Protein AF-A0A2Z6R7S1-F1 (afdb_monomer)

Foldseek 3Di:
DDKDKAFAADPDDPPPGTDIFIDDPPDDVVVVLVRCCVRVVVCVPPDDDDDDLPDDDPDVVVNCVRVVVVPD

Nearest PDB structures (foldseek):
  3q3j-assembly1_A  TM=6.873E-01  e=9.105E-01  Homo sapiens
  1lfd-assembly2_C  TM=8.032E-01  e=5.277E+00  Rattus norvegicus
  2hj1-assembly1_B  TM=5.574E-01  e=1.673E+00  Haemophilus influenzae 86-028NP

pLDDT: mean 77.21, std 15.01, range [41.22, 94.62]

Radius of gyration: 12.58 Å; Cα contacts (8 Å, |Δi|>4): 58; chains: 1; bounding box: 30×23×29 Å

Structure (mmCIF, N/CA/C/O backbone):
data_AF-A0A2Z6R7S1-F1
#
_entry.id   AF-A0A2Z6R7S1-F1
#
loop_
_atom_site.group_PDB
_atom_site.id
_atom_site.type_symbol
_atom_site.label_atom_id
_atom_site.label_alt_id
_atom_site.label_comp_id
_atom_site.label_asym_id
_atom_site.label_entity_id
_atom_site.label_seq_id
_atom_site.pdbx_PDB_ins_code
_atom_site.Cartn_x
_atom_site.Cartn_y
_atom_site.Cartn_z
_atom_site.occupancy
_atom_site.B_iso_or_equiv
_atom_site.auth_seq_id
_atom_site.auth_comp_id
_atom_site.auth_asym_id
_atom_site.auth_atom_id
_atom_site.pdbx_PDB_model_num
ATOM 1 N N . MET A 1 1 ? -19.934 0.034 7.860 1.00 64.38 1 MET A N 1
ATOM 2 C CA . MET A 1 1 ? -18.481 0.262 7.719 1.00 64.38 1 MET A CA 1
ATOM 3 C C . MET A 1 1 ? -18.222 0.540 6.254 1.00 64.38 1 MET A C 1
ATOM 5 O O . MET A 1 1 ? -18.802 -0.157 5.428 1.00 64.38 1 MET A O 1
ATOM 9 N N . SER A 1 2 ? -17.502 1.618 5.945 1.00 88.75 2 SER A N 1
ATOM 10 C CA . SER A 1 2 ? -17.196 2.007 4.564 1.00 88.75 2 SER A CA 1
ATOM 11 C C . SER A 1 2 ? -15.775 1.562 4.268 1.00 88.75 2 SER A C 1
ATOM 13 O O . SER A 1 2 ? -14.869 1.936 5.007 1.00 88.75 2 SER A O 1
ATOM 15 N N . TYR A 1 3 ? -15.588 0.751 3.235 1.00 90.75 3 TYR A N 1
ATOM 16 C CA . TYR A 1 3 ? -14.276 0.248 2.849 1.00 90.75 3 TYR A CA 1
ATOM 17 C C . TYR A 1 3 ? -13.770 1.007 1.632 1.00 90.75 3 TYR A C 1
ATOM 19 O O . TYR A 1 3 ? -14.537 1.327 0.724 1.00 90.75 3 TYR A O 1
ATOM 27 N N . ILE A 1 4 ? -12.473 1.286 1.626 1.00 90.38 4 ILE A N 1
ATOM 28 C CA . ILE A 1 4 ? -11.758 1.802 0.468 1.00 90.38 4 ILE A CA 1
ATOM 29 C C . ILE A 1 4 ? -10.782 0.736 -0.021 1.00 90.38 4 ILE A C 1
ATOM 31 O O . ILE A 1 4 ? -10.099 0.086 0.774 1.00 90.38 4 ILE A O 1
ATOM 35 N N . ARG A 1 5 ? -10.725 0.564 -1.343 1.00 91.12 5 ARG A N 1
ATOM 36 C CA . ARG A 1 5 ? -9.728 -0.265 -2.016 1.00 91.12 5 ARG A CA 1
ATOM 37 C C . ARG A 1 5 ? -8.683 0.642 -2.647 1.00 91.12 5 ARG A C 1
ATOM 39 O O . ARG A 1 5 ? -9.011 1.495 -3.466 1.00 91.12 5 ARG A O 1
ATOM 46 N N . LEU A 1 6 ? -7.435 0.459 -2.244 1.00 88.19 6 LEU A N 1
ATOM 47 C CA . LEU A 1 6 ? -6.288 1.223 -2.708 1.00 88.19 6 LEU A CA 1
ATOM 48 C C . LEU A 1 6 ? -5.431 0.335 -3.605 1.00 88.19 6 LEU A C 1
ATOM 50 O O . LEU A 1 6 ? -5.011 -0.741 -3.185 1.00 88.19 6 LEU A O 1
ATOM 54 N N . ASN A 1 7 ? -5.148 0.806 -4.818 1.00 85.50 7 ASN A N 1
ATOM 55 C CA . ASN A 1 7 ? -4.192 0.159 -5.708 1.00 85.50 7 ASN A CA 1
ATOM 56 C C . ASN A 1 7 ? -2.791 0.728 -5.438 1.00 85.50 7 ASN A C 1
ATOM 58 O O . ASN A 1 7 ? -2.470 1.848 -5.841 1.00 85.50 7 ASN A O 1
ATOM 62 N N . CYS A 1 8 ? -1.977 -0.015 -4.695 1.00 85.19 8 CYS A N 1
ATOM 63 C CA . CYS A 1 8 ? -0.671 0.425 -4.218 1.00 85.19 8 CYS A CA 1
ATOM 64 C C . CYS A 1 8 ? 0.451 -0.010 -5.166 1.00 85.19 8 CYS A C 1
ATOM 66 O O . CYS A 1 8 ? 0.388 -1.077 -5.770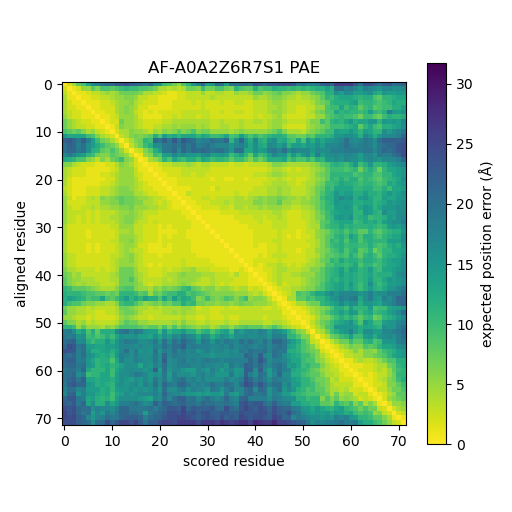 1.00 85.19 8 CYS A O 1
ATOM 68 N N . PHE A 1 9 ? 1.514 0.796 -5.251 1.00 82.94 9 PHE A N 1
ATOM 69 C CA . PHE A 1 9 ? 2.724 0.486 -6.014 1.00 82.94 9 PHE A CA 1
ATOM 70 C C . PHE A 1 9 ? 3.983 0.690 -5.163 1.00 82.94 9 PHE A C 1
ATOM 72 O O . PHE A 1 9 ? 4.180 1.759 -4.582 1.00 82.94 9 PHE A O 1
ATOM 79 N N . LEU A 1 10 ? 4.864 -0.312 -5.121 1.00 83.38 10 LEU A N 1
ATOM 80 C CA . LEU A 1 10 ? 6.169 -0.212 -4.462 1.00 83.38 10 LEU A CA 1
ATOM 81 C C . LEU A 1 10 ? 7.211 0.441 -5.390 1.00 83.38 10 LEU A C 1
ATOM 83 O O . LEU A 1 10 ? 7.491 -0.067 -6.472 1.00 83.38 10 LEU A O 1
ATOM 87 N N . ARG A 1 11 ? 7.837 1.544 -4.954 1.00 74.19 11 ARG A N 1
ATOM 88 C CA . ARG A 1 11 ? 8.725 2.391 -5.785 1.00 74.19 11 ARG A CA 1
ATOM 89 C C . ARG A 1 11 ? 10.105 1.789 -6.132 1.00 74.19 11 ARG A C 1
ATOM 91 O O . ARG A 1 11 ? 10.857 2.412 -6.873 1.00 74.19 11 ARG A O 1
ATOM 98 N N . SER A 1 12 ? 10.453 0.595 -5.657 1.00 71.69 12 SER A N 1
ATOM 99 C CA . SER A 1 12 ? 11.815 0.036 -5.773 1.00 71.69 12 SER A CA 1
ATOM 100 C C . SER A 1 12 ? 11.933 -1.329 -6.466 1.00 71.69 12 SER A C 1
ATOM 102 O O . SER A 1 12 ? 13.053 -1.767 -6.711 1.00 71.69 12 SER A O 1
ATOM 104 N N . GLY A 1 13 ? 10.838 -2.021 -6.792 1.00 58.47 13 GLY A N 1
ATOM 105 C CA . GLY A 1 13 ? 10.921 -3.401 -7.303 1.00 58.47 13 GLY A CA 1
ATOM 106 C C . GLY A 1 13 ? 10.772 -3.563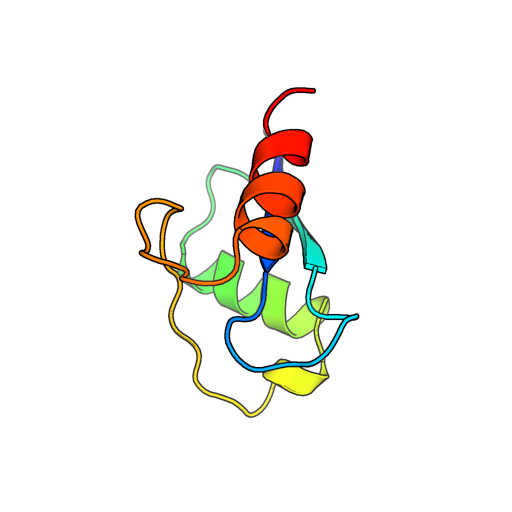 -8.825 1.00 58.47 13 GLY A C 1
ATOM 107 O O . GLY A 1 13 ? 10.465 -2.620 -9.556 1.00 58.47 13 GLY A O 1
ATOM 108 N N . THR A 1 14 ? 10.951 -4.789 -9.303 1.00 55.91 14 THR A N 1
ATOM 109 C CA . THR A 1 14 ? 10.588 -5.240 -10.656 1.00 55.91 14 THR A CA 1
ATOM 110 C C . THR A 1 14 ? 9.077 -5.525 -10.762 1.00 55.91 14 THR A C 1
ATOM 112 O O . THR A 1 14 ? 8.331 -5.288 -9.823 1.00 55.91 14 THR A O 1
ATOM 115 N N . VAL A 1 15 ? 8.608 -5.989 -11.928 1.00 52.84 15 VAL A N 1
ATOM 116 C CA . VAL A 1 15 ? 7.220 -6.036 -12.467 1.00 52.84 15 VAL A CA 1
ATOM 117 C C . VAL A 1 15 ? 6.076 -6.505 -11.518 1.00 52.84 15 VAL A C 1
ATOM 119 O O . VAL A 1 15 ? 4.914 -6.281 -11.833 1.00 52.84 15 VAL A O 1
ATOM 122 N N . ASN A 1 16 ? 6.349 -7.030 -10.317 1.00 62.84 16 ASN A N 1
ATOM 123 C CA . ASN A 1 16 ? 5.355 -7.456 -9.311 1.00 62.84 16 ASN A CA 1
ATOM 124 C C . ASN A 1 16 ? 5.134 -6.440 -8.160 1.00 62.84 16 ASN A C 1
ATOM 126 O O . ASN A 1 16 ? 4.964 -6.806 -6.994 1.00 62.84 16 ASN A O 1
ATOM 130 N N . ASN A 1 17 ? 5.152 -5.143 -8.458 1.00 77.19 17 ASN A N 1
ATOM 131 C CA . ASN A 1 17 ? 5.067 -4.091 -7.434 1.00 77.19 17 ASN A CA 1
ATOM 132 C C . ASN A 1 17 ? 3.672 -3.545 -7.162 1.00 77.19 17 ASN A C 1
ATOM 134 O O . ASN A 1 17 ? 3.543 -2.700 -6.280 1.00 77.19 17 ASN A O 1
ATOM 138 N N . ILE A 1 18 ? 2.667 -3.969 -7.924 1.00 82.81 18 ILE A N 1
ATOM 139 C CA . ILE A 1 18 ? 1.297 -3.479 -7.782 1.00 82.81 18 ILE A CA 1
ATOM 140 C C . ILE A 1 18 ? 0.500 -4.479 -6.950 1.00 82.81 18 ILE A C 1
ATOM 142 O O . ILE A 1 18 ? 0.578 -5.683 -7.194 1.00 82.81 18 ILE A O 1
ATOM 146 N N . PHE A 1 19 ? -0.225 -3.994 -5.949 1.00 87.31 19 PHE A N 1
ATOM 147 C CA . PHE A 1 19 ? -1.047 -4.820 -5.072 1.00 87.31 19 PHE A CA 1
ATOM 148 C C . PHE A 1 19 ? -2.217 -4.016 -4.511 1.00 87.31 19 PHE A C 1
ATOM 150 O O . PHE A 1 19 ? -2.108 -2.812 -4.286 1.00 87.31 19 PHE A O 1
ATOM 157 N N . ASP A 1 20 ? -3.325 -4.701 -4.254 1.00 90.38 20 ASP A N 1
ATOM 158 C CA . ASP A 1 20 ? -4.508 -4.100 -3.652 1.00 90.38 20 ASP A CA 1
ATOM 159 C C . ASP A 1 20 ? -4.443 -4.141 -2.126 1.00 90.38 20 ASP A C 1
ATOM 161 O O . ASP A 1 20 ? -4.024 -5.135 -1.531 1.00 90.38 20 ASP A O 1
ATOM 165 N N . VAL A 1 21 ? -4.943 -3.085 -1.493 1.00 92.38 21 VAL A N 1
ATOM 166 C CA . VAL A 1 21 ? -5.188 -3.040 -0.052 1.00 92.38 21 VAL A CA 1
ATOM 167 C C . VAL A 1 21 ? -6.615 -2.579 0.185 1.00 92.38 21 VAL A C 1
ATOM 169 O O . VAL A 1 21 ? -7.014 -1.515 -0.281 1.00 92.38 21 VAL A O 1
ATOM 172 N N . GLU A 1 22 ? -7.381 -3.377 0.920 1.00 94.62 22 GLU A N 1
ATOM 173 C CA . GLU A 1 22 ? -8.715 -3.011 1.387 1.00 94.62 22 GLU A CA 1
ATOM 174 C C . GLU A 1 22 ? -8.647 -2.635 2.869 1.00 94.62 22 GLU A C 1
ATOM 176 O O . GLU A 1 22 ? -8.065 -3.359 3.681 1.00 94.62 22 GLU A O 1
ATOM 181 N N . ILE A 1 23 ? -9.211 -1.484 3.229 1.00 94.56 23 ILE A N 1
ATOM 182 C CA . ILE A 1 23 ? -9.216 -0.987 4.607 1.00 94.56 23 ILE A CA 1
ATOM 183 C C . ILE A 1 23 ? -10.505 -0.218 4.907 1.00 94.56 23 ILE A C 1
ATOM 185 O O . ILE A 1 23 ? -11.100 0.388 4.017 1.00 94.56 23 ILE A O 1
ATOM 189 N N . ASP A 1 24 ? -10.950 -0.243 6.166 1.00 94.19 24 ASP A N 1
ATOM 190 C CA . ASP A 1 24 ? -12.036 0.629 6.621 1.00 94.19 24 ASP A CA 1
ATOM 191 C C . ASP A 1 24 ? -11.575 2.097 6.562 1.00 94.19 24 ASP A C 1
ATOM 193 O O . ASP A 1 24 ? -10.535 2.464 7.114 1.00 94.19 24 ASP A O 1
ATOM 197 N N . ASN A 1 25 ? -12.358 2.934 5.882 1.00 90.38 25 ASN A N 1
ATOM 198 C CA . ASN A 1 25 ? -12.060 4.338 5.604 1.00 90.38 25 ASN A CA 1
ATOM 199 C C . ASN A 1 25 ? -11.988 5.220 6.866 1.00 90.38 25 ASN A C 1
ATOM 201 O O . ASN A 1 25 ? -11.518 6.351 6.808 1.00 90.38 25 ASN A O 1
ATOM 205 N N . ASN A 1 26 ? -12.449 4.722 8.013 1.00 93.06 26 ASN A N 1
ATOM 206 C CA . ASN A 1 26 ? -12.366 5.431 9.288 1.00 93.06 26 ASN A CA 1
ATOM 207 C C . ASN A 1 26 ? -11.080 5.111 10.072 1.00 93.06 26 ASN A C 1
ATOM 209 O O . ASN A 1 26 ? -10.901 5.615 11.183 1.00 93.06 26 ASN A O 1
ATOM 213 N N . LEU A 1 27 ? -10.203 4.249 9.545 1.00 92.12 27 LEU A N 1
ATOM 214 C CA . LEU A 1 27 ? -8.961 3.855 10.207 1.00 92.12 27 LEU A CA 1
ATOM 215 C C . LEU A 1 27 ? -7.798 4.804 9.898 1.00 92.12 27 LEU A C 1
ATOM 217 O O . LEU A 1 27 ? -7.798 5.572 8.940 1.00 92.12 27 LEU A O 1
ATOM 221 N N . SER A 1 28 ? -6.778 4.748 10.753 1.00 93.31 28 SER A N 1
ATOM 222 C CA . SER A 1 28 ? -5.607 5.616 10.659 1.00 93.31 28 SER A CA 1
ATOM 223 C C . SER A 1 28 ? -4.617 5.166 9.580 1.00 93.31 28 SER A C 1
ATOM 225 O O . SER A 1 28 ? -4.574 4.005 9.171 1.00 93.31 28 SER A O 1
ATOM 227 N N . VAL A 1 29 ? -3.709 6.070 9.203 1.00 89.56 29 VAL A N 1
ATOM 228 C CA . VAL A 1 29 ? -2.561 5.750 8.335 1.00 89.56 29 VAL A CA 1
ATOM 229 C C . VAL A 1 29 ? -1.669 4.656 8.943 1.00 89.56 29 VAL A C 1
ATOM 231 O O . VAL A 1 29 ? -1.083 3.860 8.212 1.00 89.56 29 VAL A O 1
ATOM 234 N N . GLY A 1 30 ? -1.584 4.569 10.276 1.00 92.69 30 GLY A N 1
ATOM 235 C CA . GLY A 1 30 ? -0.879 3.478 10.958 1.00 92.69 30 GLY A CA 1
ATOM 236 C C . GLY A 1 30 ? -1.514 2.118 10.662 1.00 92.69 30 GLY A C 1
ATOM 237 O O . GLY A 1 30 ? -0.817 1.198 10.242 1.00 92.69 30 GLY A O 1
ATOM 238 N N . ALA A 1 31 ? -2.844 2.032 10.757 1.00 94.06 31 ALA A N 1
ATOM 239 C CA . ALA A 1 31 ? -3.585 0.823 10.402 1.00 94.06 31 ALA A CA 1
ATOM 240 C C . ALA A 1 31 ? -3.438 0.466 8.912 1.00 94.06 31 ALA A C 1
ATOM 242 O O . ALA A 1 31 ? -3.353 -0.712 8.571 1.00 94.06 31 ALA A O 1
ATOM 243 N N . LEU A 1 32 ? -3.339 1.464 8.024 1.00 92.62 32 LEU A N 1
ATOM 244 C CA . LEU A 1 32 ? -3.023 1.236 6.610 1.00 92.62 32 LEU A CA 1
ATOM 245 C C . LEU A 1 32 ? -1.629 0.623 6.426 1.00 92.62 32 LEU A C 1
ATOM 247 O O . LEU A 1 32 ? -1.485 -0.348 5.684 1.00 92.62 32 LEU A O 1
ATOM 251 N N . LYS A 1 33 ? -0.606 1.136 7.123 1.00 92.56 33 LYS A N 1
ATOM 252 C CA . LYS A 1 33 ? 0.742 0.543 7.090 1.00 92.56 33 LYS A CA 1
ATOM 253 C C . LYS A 1 33 ? 0.728 -0.906 7.586 1.00 92.56 33 LYS A C 1
ATOM 255 O O . LYS A 1 33 ? 1.387 -1.754 6.989 1.00 92.56 33 LYS A O 1
ATOM 260 N N . ASP A 1 34 ? -0.048 -1.211 8.621 1.00 93.06 34 ASP A N 1
ATOM 261 C CA . ASP A 1 34 ? -0.183 -2.581 9.122 1.00 93.06 34 ASP A CA 1
ATOM 262 C C . ASP A 1 34 ? -0.901 -3.495 8.122 1.00 93.06 34 ASP A C 1
ATOM 264 O O . ASP A 1 34 ? -0.450 -4.619 7.895 1.00 93.06 34 ASP A O 1
ATOM 268 N N . GLN A 1 35 ? -1.944 -3.009 7.440 1.00 94.19 35 GLN A N 1
ATOM 269 C CA . GLN A 1 35 ? -2.596 -3.790 6.386 1.00 94.19 35 GLN A CA 1
ATOM 270 C C . GLN A 1 35 ? -1.699 -4.035 5.175 1.00 94.19 35 GLN A C 1
ATOM 272 O O . GLN A 1 35 ? -1.667 -5.150 4.653 1.00 94.19 35 GLN A O 1
ATOM 277 N N . ILE A 1 36 ? -0.890 -3.054 4.775 1.00 92.69 36 ILE A N 1
ATOM 278 C CA . ILE A 1 36 ? 0.117 -3.246 3.726 1.00 92.69 36 ILE A CA 1
ATOM 279 C C . ILE A 1 36 ? 1.086 -4.371 4.108 1.00 92.69 36 ILE A C 1
ATOM 281 O O . ILE A 1 36 ? 1.351 -5.235 3.282 1.00 92.69 36 ILE A O 1
ATOM 285 N N . ARG A 1 37 ? 1.557 -4.432 5.360 1.00 91.81 37 ARG A N 1
ATOM 286 C CA . ARG A 1 37 ? 2.439 -5.515 5.851 1.00 91.81 37 ARG A CA 1
ATOM 287 C C . ARG A 1 37 ? 1.753 -6.882 5.935 1.00 91.81 37 ARG A C 1
ATOM 289 O O . ARG A 1 37 ? 2.428 -7.917 5.935 1.00 91.81 37 ARG A O 1
ATOM 296 N N . ASN A 1 38 ? 0.426 -6.910 6.044 1.00 92.06 38 ASN A N 1
ATOM 297 C CA . ASN A 1 38 ? -0.345 -8.150 5.986 1.00 92.06 38 ASN A CA 1
ATOM 298 C C . ASN A 1 38 ? -0.440 -8.682 4.554 1.00 92.06 38 ASN A C 1
ATOM 300 O O . ASN A 1 38 ? -0.232 -9.877 4.349 1.00 92.06 38 ASN A O 1
ATOM 304 N N . VAL A 1 39 ? -0.698 -7.799 3.584 1.00 91.19 39 VAL A N 1
ATOM 305 C CA . VAL A 1 39 ? -0.798 -8.141 2.154 1.00 91.19 39 VAL A CA 1
ATOM 306 C C . VAL A 1 39 ? 0.579 -8.428 1.544 1.00 91.19 39 VAL A C 1
ATOM 308 O O . VAL A 1 39 ? 0.751 -9.399 0.810 1.00 91.19 39 VAL A O 1
ATOM 311 N N . ARG A 1 40 ? 1.578 -7.604 1.868 1.00 88.00 40 ARG A N 1
ATOM 312 C CA . ARG A 1 40 ? 2.962 -7.678 1.385 1.00 88.00 40 ARG A CA 1
ATOM 313 C C . ARG A 1 40 ? 3.891 -8.045 2.529 1.00 88.00 40 ARG A C 1
ATOM 315 O O . ARG A 1 40 ? 4.458 -7.191 3.210 1.00 88.00 40 ARG A O 1
ATOM 322 N N . GLN A 1 41 ? 4.022 -9.349 2.760 1.00 85.69 41 GLN A N 1
ATOM 323 C CA . GLN A 1 41 ? 4.835 -9.876 3.859 1.00 85.69 41 GLN A CA 1
ATOM 324 C C . GLN A 1 41 ? 6.327 -9.559 3.709 1.00 85.69 41 GLN A C 1
ATOM 326 O O . GLN A 1 41 ? 7.030 -9.471 4.713 1.00 85.69 41 GLN A O 1
ATOM 331 N N . ASP A 1 42 ? 6.791 -9.339 2.481 1.00 84.25 42 ASP A N 1
ATOM 332 C CA . ASP A 1 42 ? 8.135 -8.859 2.164 1.00 84.25 42 ASP A CA 1
ATOM 333 C C . ASP A 1 42 ? 8.419 -7.469 2.758 1.00 84.25 42 ASP A C 1
ATOM 335 O O . ASP A 1 42 ? 9.549 -7.188 3.138 1.00 84.25 42 ASP A O 1
ATOM 339 N N . LEU A 1 43 ? 7.389 -6.640 2.963 1.00 83.44 43 LEU A N 1
ATOM 340 C CA . LEU A 1 43 ? 7.510 -5.313 3.578 1.00 83.44 43 LEU A CA 1
ATOM 341 C C . LEU A 1 43 ? 7.407 -5.331 5.113 1.00 83.44 43 LEU A C 1
ATOM 343 O O . LEU A 1 43 ? 7.437 -4.274 5.743 1.00 83.44 43 LEU A O 1
ATOM 347 N N . ARG A 1 44 ? 7.272 -6.501 5.757 1.00 82.00 44 ARG A N 1
ATOM 348 C CA . ARG A 1 44 ? 7.104 -6.590 7.225 1.00 82.00 44 ARG A CA 1
ATOM 349 C C . ARG A 1 44 ? 8.297 -6.060 8.010 1.00 82.00 44 ARG A C 1
ATOM 351 O O . ARG A 1 44 ? 8.099 -5.526 9.098 1.00 82.00 44 ARG A O 1
ATOM 358 N N . GLN A 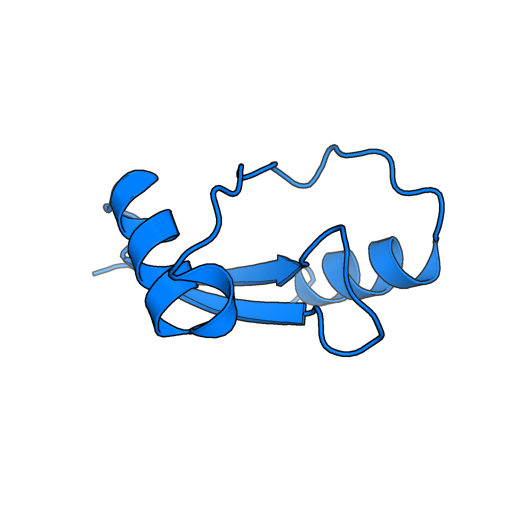1 45 ? 9.505 -6.247 7.487 1.00 75.81 45 GLN A N 1
ATOM 359 C CA . GLN A 1 45 ? 10.748 -5.846 8.153 1.00 75.81 45 GLN A CA 1
ATOM 360 C C . GLN A 1 45 ? 11.297 -4.510 7.640 1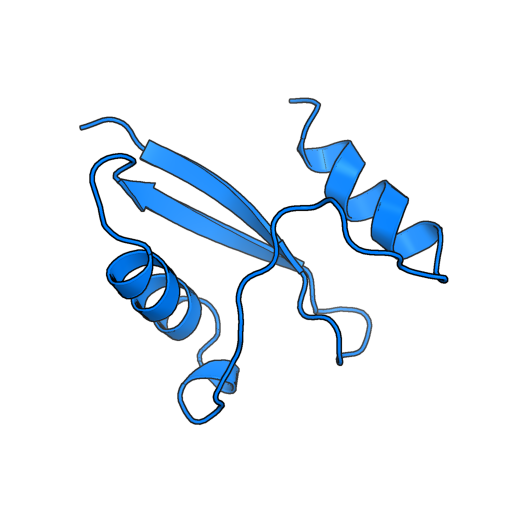.00 75.81 45 GLN A C 1
ATOM 362 O O . GLN A 1 45 ? 12.245 -3.984 8.218 1.00 75.81 45 GLN A O 1
ATOM 367 N N . GLU A 1 46 ? 10.707 -3.951 6.582 1.00 72.94 46 GLU A N 1
ATOM 368 C CA . GLU A 1 46 ? 11.187 -2.717 5.970 1.00 72.94 46 GLU A CA 1
ATOM 369 C C . GLU A 1 46 ? 10.401 -1.492 6.445 1.00 72.94 46 GLU A C 1
ATOM 371 O O . GLU A 1 46 ? 9.179 -1.513 6.630 1.00 72.94 46 GLU A O 1
ATOM 376 N N . ASN A 1 47 ? 11.120 -0.383 6.618 1.00 79.75 47 ASN A N 1
ATOM 377 C CA . ASN A 1 47 ? 10.503 0.922 6.802 1.00 79.75 47 ASN A CA 1
ATOM 378 C 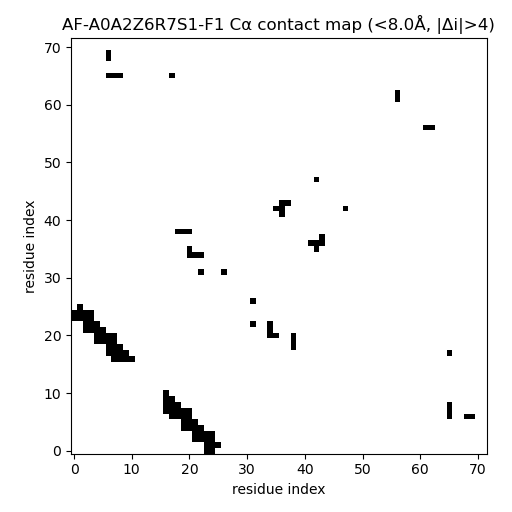C . ASN A 1 47 ? 10.113 1.474 5.433 1.00 79.75 47 ASN A C 1
ATOM 380 O O . ASN A 1 47 ? 10.974 1.695 4.585 1.00 79.75 47 ASN A O 1
ATOM 384 N N . PHE A 1 48 ? 8.821 1.729 5.238 1.00 82.69 48 PHE A N 1
ATOM 385 C CA . PHE A 1 48 ? 8.311 2.394 4.046 1.00 82.69 48 PHE A CA 1
ATOM 386 C C . PHE A 1 48 ? 7.453 3.606 4.406 1.00 82.69 48 PHE A C 1
ATOM 388 O O . PHE A 1 48 ? 6.749 3.650 5.429 1.00 82.69 48 PHE A O 1
ATOM 395 N N . ASP A 1 49 ? 7.497 4.577 3.505 1.00 85.31 49 ASP A N 1
ATOM 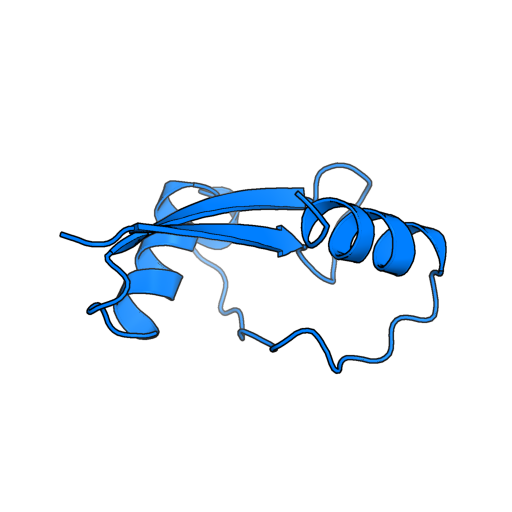396 C CA . ASP A 1 49 ? 6.669 5.768 3.536 1.00 85.31 49 ASP A CA 1
ATOM 397 C C . ASP A 1 49 ? 5.564 5.682 2.491 1.00 85.31 49 ASP A C 1
ATOM 399 O O . ASP A 1 49 ? 5.697 5.031 1.453 1.00 85.31 49 ASP A O 1
ATOM 403 N N . LEU A 1 50 ? 4.443 6.322 2.810 1.00 86.69 50 LEU A N 1
ATOM 404 C CA . LEU A 1 50 ? 3.281 6.391 1.940 1.00 86.69 50 LEU A CA 1
ATOM 405 C C . LEU A 1 50 ? 3.268 7.750 1.260 1.00 86.69 50 LEU A C 1
ATOM 407 O O . LEU A 1 50 ? 3.391 8.778 1.922 1.00 86.69 50 LEU A O 1
ATOM 411 N N . TYR A 1 51 ? 3.095 7.734 -0.055 1.00 80.69 51 TYR A N 1
ATOM 412 C CA . TYR A 1 51 ? 2.969 8.934 -0.865 1.00 80.69 51 TYR A CA 1
ATOM 413 C C . TYR A 1 51 ? 1.634 8.885 -1.596 1.00 80.69 51 TYR A C 1
ATOM 415 O O . TYR A 1 51 ? 1.330 7.911 -2.284 1.00 80.69 51 TYR A O 1
ATOM 423 N N . GLU A 1 52 ? 0.847 9.943 -1.448 1.00 72.25 52 GLU A N 1
ATOM 424 C CA . GLU A 1 52 ? -0.293 10.196 -2.320 1.00 72.25 52 GLU A CA 1
ATOM 425 C C . GLU A 1 52 ? 0.225 10.510 -3.736 1.00 72.25 52 GLU A C 1
ATOM 427 O O . GLU A 1 52 ? 1.311 11.072 -3.887 1.00 72.25 52 GLU A O 1
ATOM 432 N N . VAL A 1 53 ? -0.527 10.114 -4.770 1.00 64.06 53 VAL A N 1
ATOM 433 C CA . VAL A 1 53 ? -0.124 9.911 -6.186 1.00 64.06 53 VAL A CA 1
ATOM 434 C C . VAL A 1 53 ? 0.492 11.136 -6.909 1.00 64.06 53 VAL A C 1
ATOM 436 O O . VAL A 1 53 ? 0.896 11.042 -8.063 1.00 64.06 53 VAL A O 1
ATOM 439 N N . ASN A 1 54 ? 0.733 12.256 -6.233 1.00 57.34 54 ASN A N 1
ATOM 440 C CA . ASN A 1 54 ? 1.476 13.407 -6.761 1.00 57.34 54 ASN A CA 1
ATOM 441 C C . ASN A 1 54 ? 3.009 13.209 -6.780 1.00 57.34 54 ASN A C 1
ATOM 443 O O . ASN A 1 54 ? 3.763 14.157 -6.556 1.00 57.34 54 ASN A O 1
ATOM 447 N N . PHE A 1 55 ? 3.506 11.993 -7.030 1.00 55.94 55 PHE A N 1
ATOM 448 C CA . PHE A 1 55 ? 4.945 11.729 -7.100 1.00 55.94 55 PHE A CA 1
ATOM 449 C C . PHE A 1 55 ? 5.445 11.665 -8.546 1.00 55.94 55 PHE A C 1
ATOM 451 O O . PHE A 1 55 ? 4.858 11.022 -9.413 1.00 55.94 55 PHE A O 1
ATOM 458 N N . PHE A 1 56 ? 6.578 12.316 -8.812 1.00 55.00 56 PHE A N 1
A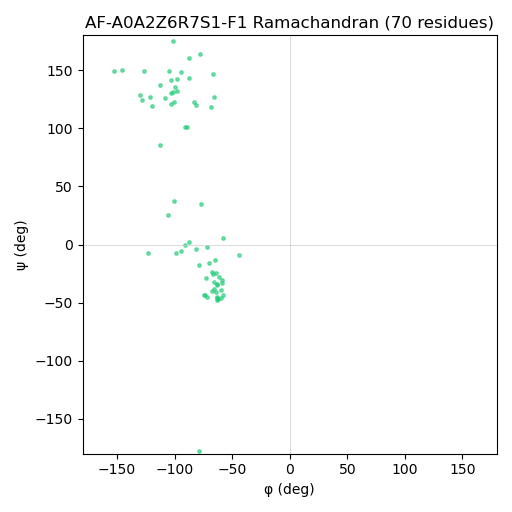TOM 459 C CA . PHE A 1 56 ? 7.249 12.223 -10.105 1.00 55.00 56 PHE A CA 1
ATOM 460 C C . PHE A 1 56 ? 7.816 10.805 -10.301 1.00 55.00 56 PHE A C 1
ATOM 462 O O . PHE A 1 56 ? 8.673 10.351 -9.531 1.00 55.00 56 PHE A O 1
ATOM 469 N N . GLN A 1 57 ? 7.342 10.103 -11.335 1.00 60.91 57 GLN A N 1
ATOM 470 C CA . GLN A 1 57 ? 7.916 8.848 -11.825 1.00 60.91 57 GLN A CA 1
ATOM 471 C C . GLN A 1 57 ? 8.356 9.002 -13.278 1.00 60.91 57 GLN A C 1
ATOM 473 O O . GLN A 1 57 ? 7.510 9.234 -14.139 1.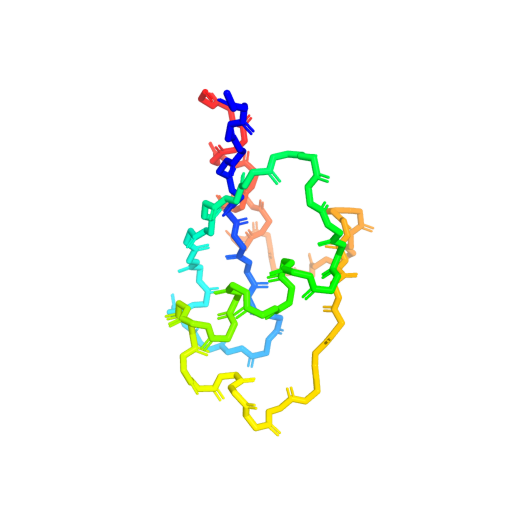00 60.91 57 GLN A O 1
ATOM 478 N N . PRO A 1 58 ? 9.654 8.822 -13.582 1.00 59.91 58 PRO A N 1
ATOM 479 C CA . PRO A 1 58 ? 10.149 8.945 -14.951 1.00 59.91 58 PRO A CA 1
ATOM 480 C C . PRO A 1 58 ? 9.676 7.800 -15.863 1.00 59.91 58 PRO A C 1
ATOM 482 O O . PRO A 1 58 ? 9.745 7.919 -17.082 1.00 59.91 58 PRO A O 1
ATOM 485 N N . ASN A 1 59 ? 9.185 6.690 -15.297 1.00 67.00 59 ASN A N 1
A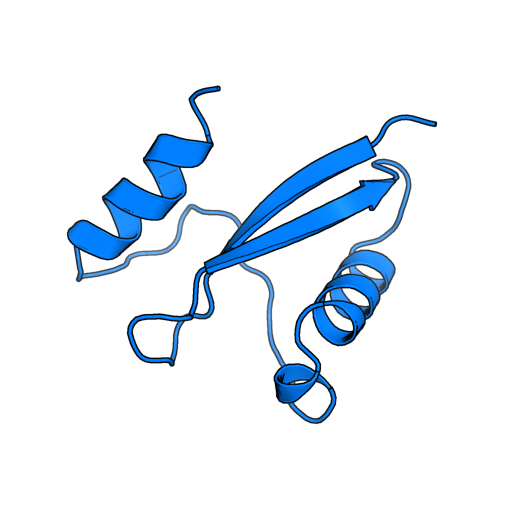TOM 486 C CA . ASN A 1 59 ? 8.653 5.569 -16.065 1.00 67.00 59 ASN A CA 1
ATOM 487 C C . ASN A 1 59 ? 7.141 5.730 -16.303 1.00 67.00 59 ASN A C 1
ATOM 489 O O . ASN A 1 59 ? 6.320 5.428 -15.434 1.00 67.00 59 ASN A O 1
ATOM 493 N N . PHE A 1 60 ? 6.786 6.166 -17.513 1.00 66.00 60 PHE A N 1
ATOM 494 C CA . PHE A 1 60 ? 5.404 6.416 -17.933 1.00 66.00 60 PHE A CA 1
ATOM 495 C C . PHE A 1 60 ? 4.490 5.180 -17.836 1.00 66.00 60 PHE A C 1
ATOM 497 O O . PHE A 1 60 ? 3.314 5.312 -17.498 1.00 66.00 60 PHE A O 1
ATOM 504 N N . SER A 1 61 ? 5.017 3.971 -18.057 1.00 66.88 61 SER A N 1
ATOM 505 C CA . SER A 1 61 ? 4.231 2.729 -17.984 1.00 66.88 61 SER A CA 1
ATOM 506 C C . SER A 1 61 ? 3.733 2.432 -16.566 1.00 66.88 61 SER A C 1
ATOM 508 O O . SER A 1 61 ? 2.638 1.902 -16.392 1.00 66.88 61 SER A O 1
ATOM 510 N N . ILE A 1 62 ? 4.506 2.813 -15.542 1.00 65.19 62 ILE A N 1
ATOM 511 C CA . ILE A 1 62 ? 4.112 2.671 -14.132 1.00 65.19 62 ILE A CA 1
ATOM 512 C C . ILE A 1 62 ? 3.012 3.681 -13.786 1.00 65.19 62 ILE A C 1
ATOM 514 O O . ILE A 1 62 ? 2.000 3.306 -13.198 1.00 65.19 62 ILE A O 1
ATOM 518 N N . VAL A 1 63 ? 3.173 4.939 -14.214 1.00 65.19 63 VAL A N 1
ATOM 519 C CA . VAL A 1 63 ? 2.181 6.007 -13.993 1.00 65.19 63 VAL A CA 1
ATOM 520 C C . VAL A 1 63 ? 0.836 5.649 -14.627 1.00 65.19 63 VAL A C 1
ATOM 522 O O . VAL A 1 63 ? -0.206 5.759 -13.985 1.00 65.19 63 VAL A O 1
ATOM 525 N N . SER A 1 64 ? 0.854 5.175 -15.875 1.00 63.53 64 SER A N 1
ATOM 526 C CA . SER A 1 64 ? -0.358 4.780 -16.595 1.00 63.53 64 SER A CA 1
ATOM 527 C C . SER A 1 64 ? -1.069 3.593 -15.933 1.00 63.53 64 SER A C 1
ATOM 529 O O . SER A 1 64 ? -2.290 3.627 -15.799 1.00 63.53 64 SER A O 1
ATOM 531 N N . SER A 1 65 ? -0.325 2.586 -15.460 1.00 64.75 65 SER A N 1
ATOM 532 C CA . SER A 1 65 ? -0.899 1.410 -14.792 1.00 64.75 65 SER A CA 1
ATOM 533 C C . SER A 1 65 ? -1.616 1.778 -13.488 1.00 64.75 65 SER A C 1
ATOM 535 O O . SER A 1 65 ? -2.783 1.426 -13.306 1.00 64.75 65 SER A O 1
ATOM 537 N N . VAL A 1 66 ? -0.972 2.577 -12.626 1.00 60.22 66 VAL A N 1
ATOM 538 C CA . VAL A 1 66 ? -1.558 3.028 -11.351 1.00 60.22 66 VAL A CA 1
ATOM 539 C C . VAL A 1 66 ? -2.805 3.887 -11.589 1.00 60.22 66 VAL A C 1
ATOM 541 O O . VAL A 1 66 ? -3.848 3.631 -10.989 1.00 60.22 66 VAL A O 1
ATOM 544 N N . ASN A 1 67 ? -2.739 4.846 -12.519 1.00 58.75 67 ASN A N 1
ATOM 545 C CA . ASN A 1 67 ? -3.850 5.764 -12.788 1.00 58.75 67 ASN A CA 1
ATOM 546 C C . ASN A 1 67 ? -5.024 5.103 -13.529 1.00 58.75 67 ASN A C 1
ATOM 548 O O . ASN A 1 67 ? -6.165 5.508 -13.334 1.00 58.75 67 ASN A O 1
ATOM 552 N N . SER A 1 68 ? -4.786 4.072 -14.349 1.00 58.84 68 SER A N 1
ATOM 553 C CA . SER A 1 68 ? -5.864 3.348 -15.046 1.00 58.84 68 SER A CA 1
ATOM 554 C C . SER A 1 68 ? -6.790 2.576 -14.098 1.00 58.84 68 SER A C 1
ATOM 556 O O . SER A 1 68 ? -7.964 2.374 -14.406 1.00 58.84 68 SER A O 1
ATOM 558 N N . PHE A 1 69 ? -6.288 2.199 -12.919 1.00 52.03 69 PHE A N 1
ATOM 559 C CA . PHE A 1 69 ? -7.069 1.558 -11.860 1.00 52.03 69 PHE A CA 1
ATOM 560 C C . PHE A 1 69 ? -7.926 2.546 -11.057 1.00 52.03 69 PHE A C 1
ATOM 562 O O . PHE A 1 69 ? -8.875 2.125 -10.407 1.00 52.03 69 PHE A O 1
ATOM 569 N N . ALA A 1 70 ? -7.630 3.849 -11.125 1.00 48.22 70 ALA A N 1
ATOM 570 C CA . ALA A 1 70 ? -8.411 4.899 -10.470 1.00 48.22 70 ALA A CA 1
ATOM 571 C C . ALA A 1 70 ? -9.675 5.310 -11.260 1.00 48.22 70 ALA A C 1
ATOM 573 O O . ALA A 1 70 ? -10.439 6.145 -10.787 1.00 48.22 70 ALA A O 1
ATOM 574 N N . ILE A 1 71 ? -9.896 4.751 -12.462 1.00 43.00 71 ILE A N 1
ATOM 575 C CA . ILE A 1 71 ? -11.005 5.101 -13.377 1.00 43.00 71 ILE A CA 1
ATOM 576 C C . ILE A 1 71 ? -12.101 4.005 -13.396 1.00 43.00 71 ILE A C 1
ATOM 578 O O . ILE A 1 71 ? -12.819 3.853 -14.380 1.00 43.00 71 ILE A O 1
ATOM 582 N N . ARG A 1 72 ? -12.265 3.205 -12.335 1.00 41.22 72 ARG A N 1
ATOM 583 C CA . ARG A 1 72 ? -13.400 2.266 -12.222 1.00 41.22 72 ARG A CA 1
ATOM 584 C C . ARG A 1 72 ? -14.301 2.584 -11.045 1.00 41.22 72 ARG A C 1
ATOM 586 O O . ARG A 1 72 ? -13.758 2.752 -9.936 1.00 41.22 72 ARG A O 1
#

Secondary structure (DSSP, 8-state):
--EEEEEEE-TTSSS--EEEEEEETTS-HHHHHHHHHHH-GGGSSS------S----S-HHHHHHHHHGGG-

Organism: NCBI:txid94130

Mean predicted aligned error: 9.01 Å

Sequence (72 aa):
MSYIRLNCFLRSGTVNNIFDVEIDNNLSVGALKDQIRNVRQDLRQENFDLYEVNFFQPNFSIVSSVNSFAIR

InterPro domains:
  IPR045379 Crinkler effector protein, N-terminal [PF20147] (4-53)

Solvent-accessible surface area (backbone atoms only — not comparable to full-atom values): 4830 Å² total; per-residue (Å²): 138,58,74,43,78,43,80,42,72,54,98,82,66,65,99,82,32,67,48,78,45,78,44,58,67,88,60,53,72,66,56,49,55,52,50,47,31,67,74,37,61,86,48,60,85,53,92,80,84,88,75,74,88,88,64,94,63,92,52,61,72,59,55,50,56,57,56,62,65,72,76,115